Protein AF-A0AAV6YX30-F1 (afdb_monomer_lite)

InterPro domains:
  IPR002156 Ribonuclease H domain [PS50879] (1-77)
  IPR012337 Ribonuclease H-like superfamily [SSF53098] (1-75)
  IPR036397 Ribonuclease H superfamily [G3DSA:3.30.420.10] (1-76)

Structure (mmCIF, N/CA/C/O backbone):
data_AF-A0AAV6YX30-F1
#
_entry.id   AF-A0AAV6YX30-F1
#
loop_
_atom_site.group_PDB
_atom_site.id
_atom_site.type_symbol
_atom_site.label_atom_id
_atom_site.label_alt_id
_atom_site.label_comp_id
_atom_site.label_asym_id
_atom_site.label_entity_id
_atom_site.label_seq_id
_atom_site.pdbx_PDB_ins_code
_atom_site.Cartn_x
_atom_site.Cartn_y
_atom_site.Cartn_z
_atom_site.occupancy
_atom_site.B_iso_or_equiv
_atom_site.auth_seq_id
_atom_site.auth_comp_id
_atom_site.auth_asym_id
_atom_site.auth_atom_id
_atom_site.pdbx_PDB_model_num
ATOM 1 N N . MET A 1 1 ? 8.126 -6.294 1.817 1.00 57.16 1 MET A N 1
ATOM 2 C CA . MET A 1 1 ? 7.772 -7.236 2.894 1.00 57.16 1 MET A CA 1
ATOM 3 C C . MET A 1 1 ? 6.962 -6.525 3.975 1.00 57.16 1 MET A C 1
ATOM 5 O O . MET A 1 1 ? 5.749 -6.600 3.881 1.00 57.16 1 MET A O 1
ATOM 9 N N . ALA A 1 2 ? 7.548 -5.685 4.840 1.00 75.06 2 ALA A N 1
ATOM 10 C CA . ALA A 1 2 ? 6.826 -5.073 5.975 1.00 75.06 2 ALA A CA 1
ATOM 11 C C . ALA A 1 2 ? 5.483 -4.367 5.657 1.00 75.06 2 ALA A C 1
ATOM 13 O O . ALA A 1 2 ? 4.498 -4.584 6.349 1.00 75.06 2 ALA A O 1
ATOM 14 N N . LEU A 1 3 ? 5.400 -3.538 4.608 1.00 78.62 3 LEU A N 1
ATOM 15 C CA . LEU A 1 3 ? 4.160 -2.793 4.324 1.00 78.62 3 LEU A CA 1
ATOM 16 C C . LEU A 1 3 ? 3.002 -3.696 3.858 1.00 78.62 3 LEU A C 1
ATOM 18 O O . LEU A 1 3 ? 1.855 -3.440 4.204 1.00 78.62 3 LEU A O 1
ATOM 22 N N . ARG A 1 4 ? 3.300 -4.757 3.099 1.00 82.12 4 ARG A N 1
ATOM 23 C CA . ARG A 1 4 ? 2.288 -5.695 2.588 1.00 82.12 4 ARG A CA 1
ATOM 24 C C . ARG A 1 4 ? 1.620 -6.457 3.732 1.00 82.12 4 ARG A C 1
ATOM 26 O O . ARG A 1 4 ? 0.402 -6.563 3.761 1.00 82.12 4 ARG A O 1
ATOM 33 N N . GLU A 1 5 ? 2.416 -6.942 4.679 1.00 84.06 5 GLU A N 1
ATOM 34 C CA . GLU A 1 5 ? 1.920 -7.666 5.855 1.00 84.06 5 GLU A CA 1
ATOM 35 C C . GLU A 1 5 ? 1.029 -6.771 6.722 1.00 84.06 5 GLU A C 1
ATOM 37 O O . GLU A 1 5 ? -0.053 -7.178 7.132 1.00 84.06 5 GLU A O 1
ATOM 42 N N . VAL A 1 6 ? 1.424 -5.510 6.931 1.00 85.38 6 VAL A N 1
ATOM 43 C CA . VAL A 1 6 ? 0.598 -4.546 7.675 1.00 85.38 6 VAL A CA 1
ATOM 44 C C . VAL A 1 6 ? -0.736 -4.293 6.972 1.00 85.38 6 VAL A C 1
ATOM 46 O O . VAL A 1 6 ? -1.758 -4.217 7.647 1.00 85.38 6 VAL A O 1
ATOM 49 N N . LEU A 1 7 ? -0.751 -4.203 5.638 1.00 86.00 7 LEU A N 1
ATOM 50 C CA . LEU A 1 7 ? -1.985 -4.031 4.865 1.00 86.00 7 LEU A CA 1
ATOM 51 C C . LEU A 1 7 ? -2.936 -5.228 5.001 1.00 86.00 7 LEU A C 1
ATOM 53 O O . LEU A 1 7 ? -4.140 -5.025 5.125 1.00 86.00 7 LEU A O 1
ATOM 57 N N . GLN A 1 8 ? -2.406 -6.452 5.060 1.00 87.94 8 GLN A N 1
ATOM 58 C CA . GLN A 1 8 ? -3.204 -7.653 5.332 1.00 87.94 8 GLN A CA 1
ATOM 59 C C . GLN A 1 8 ? -3.782 -7.647 6.755 1.00 87.94 8 GLN A C 1
ATOM 61 O O . GLN A 1 8 ? -4.938 -7.996 6.962 1.00 87.94 8 GLN A O 1
ATOM 66 N N . LEU A 1 9 ? -3.018 -7.191 7.751 1.00 88.44 9 LEU A N 1
ATOM 67 C CA . LEU A 1 9 ? -3.486 -7.120 9.144 1.00 88.44 9 LEU A CA 1
ATOM 68 C C . LEU A 1 9 ? -4.614 -6.097 9.368 1.00 88.44 9 LEU A C 1
ATOM 70 O O . LEU A 1 9 ? -5.375 -6.200 10.340 1.00 88.44 9 LEU A O 1
ATOM 74 N N . VAL A 1 10 ? -4.712 -5.093 8.495 1.00 89.19 10 VAL A N 1
ATOM 75 C CA . VAL A 1 10 ? -5.730 -4.033 8.557 1.00 89.19 10 VAL A CA 1
ATOM 76 C C . VAL A 1 10 ? -6.815 -4.187 7.489 1.00 89.19 10 VAL A C 1
ATOM 78 O O . VAL A 1 10 ? -7.560 -3.241 7.233 1.00 89.19 10 VAL A O 1
ATOM 81 N N . GLU A 1 11 ? -6.944 -5.379 6.906 1.00 91.50 11 GLU A N 1
ATOM 82 C CA . GLU A 1 11 ? -8.028 -5.726 5.987 1.00 91.50 11 GLU A CA 1
ATOM 83 C C . GLU A 1 11 ? -9.402 -5.384 6.592 1.00 91.50 11 GLU A C 1
ATOM 85 O O . GLU A 1 11 ? -9.677 -5.650 7.766 1.00 91.50 11 GLU A O 1
ATOM 90 N N . GLY A 1 12 ? -10.244 -4.709 5.804 1.00 91.00 12 GLY A N 1
ATOM 91 C CA . GLY A 1 12 ? -11.575 -4.256 6.218 1.00 91.00 12 GLY A CA 1
ATOM 92 C C . GLY A 1 12 ? -11.599 -3.148 7.279 1.00 91.00 12 GLY A C 1
ATOM 93 O O . GLY A 1 12 ? -12.677 -2.772 7.737 1.00 91.00 12 GLY A O 1
ATOM 94 N N . LYS A 1 13 ? -10.445 -2.601 7.682 1.00 92.00 13 LYS A N 1
ATOM 95 C CA . LYS A 1 13 ? -10.341 -1.546 8.703 1.00 92.00 13 LYS A CA 1
ATOM 96 C C . LYS A 1 13 ? -9.903 -0.218 8.099 1.00 92.00 13 LYS A C 1
ATOM 98 O O . LYS A 1 13 ? -9.382 -0.152 6.986 1.00 92.00 13 LYS A O 1
ATOM 103 N N . ARG A 1 14 ? -10.090 0.848 8.878 1.00 89.94 14 ARG A N 1
ATOM 104 C CA . ARG A 1 14 ? -9.496 2.159 8.609 1.00 89.94 14 ARG A CA 1
ATOM 105 C C . ARG A 1 14 ? -8.182 2.282 9.371 1.00 89.94 14 ARG A C 1
ATOM 107 O O . ARG A 1 14 ? -8.178 2.096 10.588 1.00 89.94 14 ARG A O 1
ATOM 114 N N . ALA A 1 15 ? -7.077 2.563 8.684 1.00 85.69 15 ALA A N 1
ATOM 115 C CA . ALA A 1 15 ? -5.748 2.562 9.293 1.00 85.69 15 ALA A CA 1
ATOM 116 C C . ALA A 1 15 ? -4.830 3.677 8.771 1.00 85.69 15 ALA A C 1
ATOM 118 O O . ALA A 1 15 ? -4.787 3.980 7.580 1.00 85.69 15 ALA A O 1
ATOM 119 N N . ASN A 1 16 ? -4.017 4.228 9.675 1.00 84.88 16 ASN A N 1
ATOM 120 C CA . ASN A 1 16 ? -2.899 5.105 9.333 1.00 84.88 16 ASN A CA 1
ATOM 121 C C . ASN A 1 16 ? -1.590 4.327 9.506 1.00 84.88 16 ASN A C 1
ATOM 123 O O . ASN A 1 16 ? -1.250 3.927 10.619 1.00 84.88 16 ASN A O 1
ATOM 127 N N . ILE A 1 17 ? -0.848 4.125 8.419 1.00 83.75 17 ILE A N 1
ATOM 128 C CA . ILE A 1 17 ? 0.438 3.424 8.423 1.00 83.75 17 ILE A CA 1
ATOM 129 C C . ILE A 1 17 ? 1.558 4.455 8.318 1.00 83.75 17 ILE A C 1
ATOM 131 O O . ILE A 1 17 ? 1.677 5.155 7.314 1.00 83.75 17 ILE A O 1
ATOM 135 N N . TYR A 1 18 ? 2.413 4.519 9.333 1.00 82.38 18 TYR A N 1
ATOM 136 C CA . TYR A 1 18 ? 3.597 5.373 9.337 1.00 82.38 18 TYR A CA 1
ATOM 137 C C . TYR A 1 18 ? 4.823 4.526 9.017 1.00 82.38 18 TYR A C 1
ATOM 139 O O . TYR A 1 18 ? 5.108 3.555 9.714 1.00 82.38 18 TYR A O 1
ATOM 147 N N . THR A 1 19 ? 5.557 4.871 7.962 1.00 76.12 19 THR A N 1
ATOM 148 C CA . THR A 1 19 ? 6.755 4.122 7.564 1.00 76.12 19 THR A CA 1
ATOM 149 C C . THR A 1 19 ? 7.913 5.055 7.243 1.00 76.12 19 THR A C 1
ATOM 151 O O . THR A 1 19 ? 7.743 6.070 6.573 1.00 76.12 19 THR A O 1
ATOM 154 N N . GLN A 1 20 ? 9.106 4.715 7.736 1.00 67.62 20 GLN A N 1
ATOM 155 C CA . GLN A 1 20 ? 10.349 5.461 7.493 1.00 67.62 20 GLN A CA 1
ATOM 156 C C . GLN A 1 20 ? 11.029 5.076 6.158 1.00 67.62 20 GLN A C 1
ATOM 158 O O . GLN A 1 20 ? 12.080 5.614 5.820 1.00 67.62 20 GLN A O 1
ATOM 163 N N . GLY A 1 21 ? 10.441 4.146 5.392 1.00 67.62 21 GLY A N 1
ATOM 164 C CA . GLY A 1 21 ? 11.006 3.595 4.156 1.00 67.62 21 GLY A CA 1
ATOM 165 C C . GLY A 1 21 ? 10.381 4.123 2.857 1.00 67.62 21 GLY A C 1
ATOM 166 O O . GLY A 1 21 ? 9.723 5.164 2.810 1.00 67.62 21 GLY A O 1
ATOM 167 N N . ILE A 1 22 ? 10.608 3.395 1.758 1.00 58.03 22 ILE A N 1
ATOM 168 C CA . ILE A 1 22 ? 10.013 3.692 0.447 1.00 58.03 22 ILE A CA 1
ATOM 169 C C . ILE A 1 22 ? 8.507 3.404 0.508 1.00 58.03 22 ILE A C 1
ATOM 171 O O . ILE A 1 22 ? 8.089 2.259 0.658 1.00 58.03 22 ILE A O 1
ATOM 175 N N . VAL A 1 23 ? 7.702 4.457 0.371 1.00 62.09 23 VAL A N 1
ATOM 176 C CA . VAL A 1 23 ? 6.250 4.380 0.178 1.00 62.09 23 VAL A CA 1
ATOM 177 C C . VAL A 1 23 ? 5.978 4.421 -1.317 1.00 62.09 23 VAL A C 1
ATOM 179 O O . VAL A 1 23 ? 6.503 5.292 -2.009 1.00 62.09 23 VAL A O 1
ATOM 182 N N . LEU A 1 24 ? 5.159 3.489 -1.808 1.00 58.25 24 LEU A N 1
ATOM 183 C CA . LEU A 1 24 ? 4.782 3.405 -3.223 1.00 58.25 24 LEU A CA 1
ATOM 184 C C . LEU A 1 24 ? 4.075 4.683 -3.721 1.00 58.25 24 LEU A C 1
ATOM 186 O O . LEU A 1 24 ? 4.163 5.036 -4.892 1.00 58.25 24 LEU A O 1
ATOM 190 N N . GLY A 1 25 ? 3.433 5.415 -2.810 1.00 57.03 25 GLY A N 1
ATOM 191 C CA . GLY A 1 25 ? 2.815 6.711 -3.056 1.00 57.03 25 GLY A CA 1
ATOM 192 C C . GLY A 1 25 ? 3.726 7.883 -2.698 1.00 57.03 25 GLY A C 1
ATOM 193 O O . GLY A 1 25 ? 3.696 8.382 -1.577 1.00 57.03 25 GLY A O 1
ATOM 194 N N . SER A 1 26 ? 4.492 8.379 -3.665 1.00 47.88 26 SER A N 1
ATOM 195 C CA . SER A 1 26 ? 4.775 9.823 -3.738 1.00 47.88 26 SER A CA 1
ATOM 196 C C . SER A 1 26 ? 4.018 10.508 -4.878 1.00 47.88 26 SER A C 1
ATOM 198 O O . SER A 1 26 ? 3.970 11.733 -4.915 1.00 47.88 26 SER A O 1
ATOM 200 N N . LYS A 1 27 ? 3.385 9.735 -5.773 1.00 47.53 27 LYS A N 1
ATOM 201 C CA . LYS A 1 27 ? 2.485 10.218 -6.827 1.00 47.53 27 LYS A CA 1
ATOM 202 C C . LYS A 1 27 ? 1.407 9.166 -7.081 1.00 47.53 27 LYS A C 1
ATOM 204 O O . LYS A 1 27 ? 1.677 8.167 -7.744 1.00 47.53 27 LYS A O 1
ATOM 209 N N . HIS A 1 28 ? 0.207 9.380 -6.546 1.00 53.06 28 HIS A N 1
ATOM 210 C CA . HIS A 1 28 ? -0.972 8.558 -6.858 1.00 53.06 28 HIS A CA 1
ATOM 211 C C . HIS A 1 28 ? -1.268 8.512 -8.376 1.00 53.06 28 HIS A C 1
ATOM 213 O O . HIS A 1 28 ? -1.896 7.577 -8.858 1.00 53.06 28 HIS A O 1
ATOM 219 N N . ASP A 1 29 ? -0.718 9.454 -9.146 1.00 53.31 29 ASP A N 1
ATOM 220 C CA . ASP A 1 29 ? -0.941 9.616 -10.588 1.00 53.31 29 ASP A CA 1
ATOM 221 C C . ASP A 1 29 ? -0.272 8.543 -11.466 1.00 53.31 29 ASP A C 1
ATOM 223 O O . ASP A 1 29 ? -0.615 8.392 -12.637 1.00 53.31 29 ASP A O 1
ATOM 227 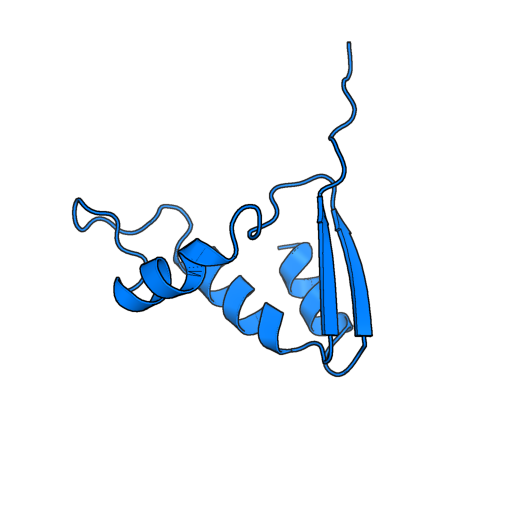N N . ASN A 1 30 ? 0.697 7.794 -10.929 1.00 59.34 30 ASN A N 1
ATOM 228 C CA . ASN A 1 30 ? 1.464 6.831 -11.722 1.00 59.34 30 ASN A CA 1
ATOM 229 C C . ASN A 1 30 ? 0.851 5.424 -11.727 1.00 59.34 30 ASN A C 1
ATOM 231 O O . ASN A 1 30 ? 1.187 4.629 -12.601 1.00 59.34 30 ASN A O 1
ATOM 235 N N . GLU A 1 31 ? -0.045 5.100 -10.793 1.00 60.22 31 GLU A N 1
ATOM 236 C CA . GLU A 1 31 ? -0.680 3.776 -10.710 1.00 60.22 31 GLU A CA 1
ATOM 237 C C . GLU A 1 31 ? -1.343 3.332 -12.031 1.00 60.22 31 GLU A C 1
ATOM 239 O O . GLU A 1 31 ? -1.068 2.218 -12.495 1.00 60.22 31 GLU A O 1
ATOM 244 N N . PRO A 1 32 ? -2.130 4.200 -12.705 1.00 64.81 32 PRO A N 1
ATOM 245 C CA . PRO A 1 32 ? -2.773 3.861 -13.972 1.00 64.81 32 PRO A CA 1
ATOM 246 C C . PRO A 1 32 ? -1.762 3.589 -15.090 1.00 64.81 32 PRO A C 1
ATOM 248 O O . PRO A 1 32 ? -1.974 2.703 -15.912 1.00 64.81 32 PRO A O 1
ATOM 251 N N . ILE A 1 33 ? -0.634 4.306 -15.103 1.00 68.81 33 ILE A N 1
ATOM 252 C CA . ILE A 1 33 ? 0.415 4.170 -16.125 1.00 68.81 33 ILE A CA 1
ATOM 253 C C . ILE A 1 33 ? 1.136 2.826 -15.989 1.00 68.81 33 ILE A C 1
ATOM 255 O O . ILE A 1 33 ? 1.494 2.207 -16.988 1.00 68.81 33 ILE A O 1
ATOM 259 N N . TRP A 1 34 ? 1.353 2.370 -14.757 1.00 68.00 34 TRP A N 1
ATOM 260 C CA . TRP A 1 34 ? 2.057 1.119 -14.485 1.00 68.00 34 TRP A CA 1
ATOM 261 C C . TRP A 1 34 ? 1.172 -0.091 -14.781 1.00 68.00 34 TRP A C 1
ATOM 263 O O . TRP A 1 34 ? 1.646 -1.039 -15.407 1.00 68.00 34 TRP A O 1
ATOM 273 N N . LYS A 1 35 ? -0.118 -0.022 -14.421 1.00 67.44 35 LYS A N 1
ATOM 274 C CA . LYS A 1 35 ? -1.121 -1.031 -14.798 1.00 67.44 35 LYS A CA 1
ATOM 275 C C . LYS A 1 35 ? -1.332 -1.087 -16.314 1.00 67.44 35 LYS A C 1
ATOM 277 O O . LYS A 1 35 ? -1.336 -2.172 -16.875 1.00 67.44 35 LYS A O 1
ATOM 282 N N . ALA A 1 36 ? -1.417 0.059 -16.992 1.00 69.62 36 ALA A N 1
ATOM 283 C CA . ALA A 1 36 ? -1.597 0.121 -18.448 1.00 69.62 36 ALA A CA 1
ATOM 284 C C . ALA A 1 36 ? -0.398 -0.412 -19.253 1.00 69.62 36 ALA A C 1
ATOM 286 O O . ALA A 1 36 ? -0.521 -0.661 -20.449 1.00 69.62 36 ALA A O 1
ATOM 287 N N . ARG A 1 37 ? 0.770 -0.552 -18.617 1.00 72.44 37 ARG A N 1
ATOM 288 C CA . ARG A 1 37 ? 2.005 -1.030 -19.249 1.00 72.44 37 ARG A CA 1
ATOM 289 C C . ARG A 1 37 ? 2.454 -2.393 -18.744 1.00 72.44 37 ARG A C 1
ATOM 291 O O . ARG A 1 37 ? 3.603 -2.740 -18.984 1.00 72.44 37 ARG A O 1
ATOM 298 N N . ASP A 1 38 ? 1.617 -3.121 -18.004 1.00 73.19 38 ASP A N 1
ATOM 299 C CA . ASP A 1 38 ? 1.99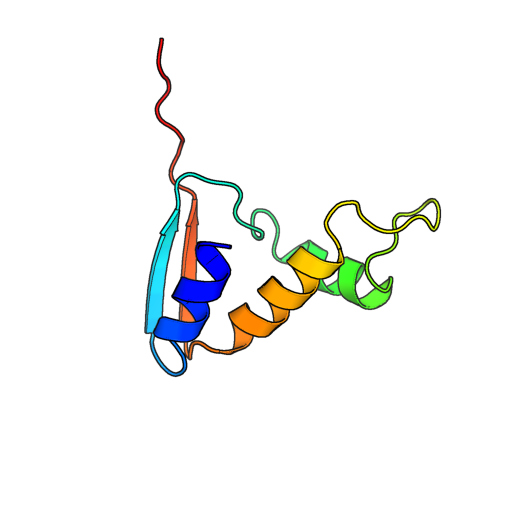4 -4.396 -17.375 1.00 73.19 38 ASP A CA 1
ATOM 300 C C . ASP A 1 38 ? 3.335 -4.326 -16.621 1.00 73.19 38 ASP A C 1
ATOM 302 O O . ASP A 1 38 ? 4.151 -5.246 -16.644 1.00 73.19 38 ASP A O 1
ATOM 306 N N . PHE A 1 39 ? 3.584 -3.207 -15.929 1.00 72.88 39 PHE A N 1
ATOM 307 C CA . PHE A 1 39 ? 4.831 -2.973 -15.194 1.00 72.88 39 PHE A CA 1
ATOM 308 C C . PHE A 1 39 ? 6.094 -3.007 -16.082 1.00 72.88 39 PHE A C 1
ATOM 310 O O . PHE A 1 39 ? 7.179 -3.361 -15.610 1.00 72.88 39 PHE A O 1
ATOM 317 N N . LEU A 1 40 ? 5.976 -2.601 -17.350 1.00 74.31 40 LEU A N 1
ATOM 318 C CA . LEU A 1 40 ? 7.086 -2.405 -18.282 1.00 74.31 40 LEU A CA 1
ATOM 319 C C . LEU A 1 40 ? 7.550 -0.942 -18.308 1.00 74.31 40 LEU A C 1
ATOM 321 O O . LEU A 1 40 ? 6.767 0.007 -18.204 1.00 74.31 40 LEU A O 1
ATOM 325 N N . THR A 1 41 ? 8.855 -0.747 -18.473 1.00 73.94 41 THR A N 1
ATOM 326 C CA . THR A 1 41 ? 9.454 0.568 -18.719 1.00 73.94 41 THR A CA 1
ATOM 327 C C . THR A 1 41 ? 9.178 1.032 -20.154 1.00 73.94 41 THR A C 1
ATOM 329 O O . THR A 1 41 ? 8.748 0.258 -21.008 1.00 73.94 41 THR A O 1
ATOM 332 N N . SER A 1 42 ? 9.472 2.299 -20.471 1.00 75.50 42 SER A N 1
ATOM 333 C CA . SER A 1 42 ? 9.403 2.805 -21.853 1.00 75.50 42 SER A CA 1
ATOM 334 C C . SER A 1 42 ? 10.338 2.072 -22.824 1.00 75.50 42 SER A C 1
ATOM 336 O O . SER A 1 42 ? 10.103 2.123 -24.026 1.00 75.50 42 SER A O 1
ATOM 338 N N . ALA A 1 43 ? 11.364 1.383 -22.316 1.00 79.62 43 ALA A N 1
ATOM 339 C CA . ALA A 1 43 ? 12.262 0.535 -23.095 1.00 79.62 43 ALA A CA 1
ATOM 340 C C . ALA A 1 43 ? 11.734 -0.905 -23.275 1.00 79.62 43 ALA A C 1
ATOM 342 O O . ALA A 1 43 ? 12.442 -1.748 -23.815 1.00 79.62 43 ALA A O 1
ATOM 343 N N . GLY A 1 44 ? 10.525 -1.214 -22.786 1.00 73.94 44 GLY A N 1
ATOM 344 C CA . GLY A 1 44 ? 9.929 -2.552 -22.854 1.00 73.94 44 GLY A CA 1
ATOM 345 C C . GLY A 1 44 ? 10.539 -3.565 -21.882 1.00 73.94 44 GLY A C 1
ATOM 346 O O . GLY A 1 44 ? 10.206 -4.744 -21.935 1.00 73.94 44 GLY A O 1
ATOM 347 N N . THR A 1 45 ? 11.425 -3.131 -20.981 1.00 79.12 45 THR A N 1
ATOM 348 C CA . THR A 1 45 ? 12.008 -4.000 -19.952 1.00 79.12 45 THR A CA 1
ATOM 349 C C . THR A 1 45 ? 11.134 -4.029 -18.697 1.00 79.12 45 THR A C 1
ATOM 351 O O . THR A 1 45 ? 10.505 -3.016 -18.378 1.00 79.12 45 THR A O 1
ATOM 354 N N . PRO A 1 46 ? 11.098 -5.141 -17.941 1.00 74.12 46 PRO A N 1
ATOM 355 C CA . PRO A 1 46 ? 10.366 -5.201 -16.682 1.00 74.12 46 PRO A CA 1
ATOM 356 C C . PRO A 1 46 ? 10.883 -4.165 -15.689 1.00 74.12 46 PRO A C 1
ATOM 358 O O . PRO A 1 46 ? 12.094 -3.976 -15.532 1.00 74.12 46 PRO A O 1
ATOM 361 N N . VAL A 1 47 ? 9.978 -3.515 -14.961 1.00 73.62 47 VAL A N 1
ATOM 362 C CA . VAL A 1 47 ? 10.391 -2.700 -13.823 1.00 73.62 47 VAL A CA 1
ATOM 363 C C . VAL A 1 47 ? 11.078 -3.603 -12.797 1.00 73.62 47 VAL A C 1
ATOM 365 O O . VAL A 1 47 ? 10.549 -4.642 -12.411 1.00 73.62 47 VAL A O 1
ATOM 368 N N . LYS A 1 48 ? 12.243 -3.167 -12.302 1.00 70.50 48 LYS A N 1
ATOM 369 C CA . LYS A 1 48 ? 13.117 -3.907 -11.371 1.00 70.50 48 LYS A CA 1
ATOM 370 C C . LYS A 1 48 ? 12.402 -4.504 -10.147 1.00 70.50 48 LYS A C 1
ATOM 372 O O . LYS A 1 48 ? 12.842 -5.514 -9.612 1.00 70.50 48 LYS A O 1
ATOM 377 N N . HIS A 1 49 ? 11.302 -3.892 -9.713 1.00 71.44 49 HIS A N 1
ATOM 378 C CA . HIS A 1 49 ? 10.471 -4.364 -8.603 1.00 71.44 49 HIS A CA 1
ATOM 379 C C . HIS A 1 49 ? 8.993 -4.544 -8.995 1.00 71.44 49 HIS A C 1
ATOM 381 O O . HIS A 1 49 ? 8.130 -4.499 -8.127 1.00 71.44 49 HIS A O 1
ATOM 387 N N . GLY A 1 50 ? 8.686 -4.738 -10.283 1.00 70.25 50 GLY A N 1
ATOM 388 C CA . GLY A 1 50 ? 7.322 -4.754 -10.828 1.00 70.25 50 GLY A CA 1
ATOM 389 C C . GLY A 1 50 ? 6.381 -5.729 -10.117 1.00 70.25 50 GLY A C 1
ATOM 390 O O . GLY A 1 50 ? 5.301 -5.327 -9.699 1.00 70.25 50 GLY A O 1
ATOM 391 N N . THR A 1 51 ? 6.820 -6.966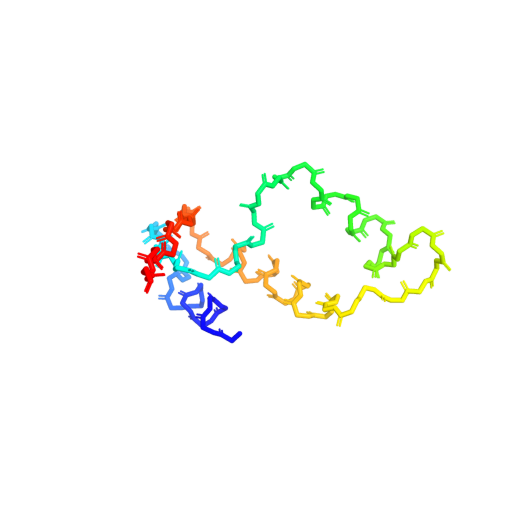 -9.869 1.00 75.94 51 THR A N 1
ATOM 392 C CA . THR A 1 51 ? 6.035 -7.970 -9.124 1.00 75.94 51 THR A CA 1
ATOM 393 C C . THR A 1 51 ? 5.712 -7.512 -7.703 1.00 75.94 51 THR A C 1
ATOM 395 O O . THR A 1 51 ? 4.576 -7.603 -7.255 1.00 75.94 51 THR A O 1
ATOM 398 N N . LEU A 1 52 ? 6.703 -6.950 -7.010 1.00 74.50 52 LEU A N 1
ATOM 399 C CA . LEU A 1 52 ? 6.574 -6.488 -5.627 1.00 74.50 52 LEU A CA 1
ATOM 400 C C . LEU A 1 52 ? 5.655 -5.262 -5.531 1.00 74.50 52 LEU A C 1
ATOM 402 O O . LEU A 1 52 ? 4.922 -5.099 -4.560 1.00 74.50 52 LEU A O 1
ATOM 406 N N . VAL A 1 53 ? 5.675 -4.416 -6.563 1.00 74.88 53 VAL A N 1
ATOM 407 C CA . VAL A 1 53 ? 4.752 -3.291 -6.711 1.00 74.88 53 VAL A CA 1
ATOM 408 C C . VAL A 1 53 ? 3.332 -3.788 -6.975 1.00 74.88 53 VAL A C 1
ATOM 410 O O . VAL A 1 53 ? 2.411 -3.299 -6.331 1.00 74.88 53 VAL A O 1
ATOM 413 N N . LYS A 1 54 ? 3.151 -4.769 -7.866 1.00 77.75 54 LYS A N 1
ATOM 414 C CA . LYS A 1 54 ? 1.842 -5.361 -8.165 1.00 77.75 54 LYS A CA 1
ATOM 415 C C . LYS A 1 54 ? 1.204 -5.973 -6.917 1.00 77.75 54 LYS A C 1
ATOM 417 O O . LYS A 1 54 ? 0.098 -5.593 -6.558 1.00 77.75 54 LYS A O 1
ATOM 422 N N . GLU A 1 55 ? 1.937 -6.822 -6.198 1.00 79.56 55 GLU A N 1
ATOM 423 C CA . GLU A 1 55 ? 1.455 -7.422 -4.945 1.00 79.56 55 GLU A CA 1
ATOM 424 C C . GLU A 1 55 ? 1.108 -6.374 -3.882 1.00 79.56 55 GLU A C 1
ATOM 426 O O . GLU A 1 55 ? 0.171 -6.546 -3.104 1.00 79.56 55 GLU A O 1
ATOM 431 N N . LEU A 1 56 ? 1.873 -5.281 -3.823 1.00 79.12 56 LEU A N 1
ATOM 432 C CA . LEU A 1 56 ? 1.598 -4.189 -2.900 1.00 79.12 56 LEU A CA 1
ATOM 433 C C . LEU A 1 56 ? 0.343 -3.407 -3.311 1.00 79.12 56 LEU A C 1
ATOM 435 O O . LEU A 1 56 ? -0.417 -3.010 -2.436 1.00 79.12 56 LEU A O 1
ATOM 439 N N . MET A 1 57 ? 0.111 -3.204 -4.611 1.00 78.75 57 MET A N 1
ATOM 440 C CA . MET A 1 57 ? -1.113 -2.580 -5.127 1.00 78.75 57 MET A CA 1
ATOM 441 C C . MET A 1 57 ? -2.350 -3.419 -4.823 1.00 78.75 57 MET A C 1
ATOM 443 O O . MET A 1 57 ? -3.354 -2.866 -4.389 1.00 78.75 57 MET A O 1
ATOM 447 N N . ASP A 1 58 ? -2.263 -4.739 -4.975 1.00 83.12 58 ASP A N 1
ATOM 448 C CA . ASP A 1 58 ? -3.362 -5.636 -4.617 1.00 83.12 58 ASP A CA 1
ATOM 449 C C . ASP A 1 58 ? -3.646 -5.571 -3.105 1.00 83.12 58 ASP A C 1
ATOM 451 O O . ASP A 1 58 ? -4.797 -5.484 -2.682 1.00 83.12 58 ASP A O 1
ATOM 455 N N . ALA A 1 59 ? -2.598 -5.504 -2.276 1.00 84.19 59 ALA A N 1
ATOM 456 C CA . ALA A 1 59 ? -2.741 -5.365 -0.828 1.00 84.19 59 ALA A CA 1
ATOM 457 C C . ALA A 1 59 ? -3.304 -4.000 -0.383 1.00 84.19 59 ALA A C 1
ATOM 459 O O . ALA A 1 59 ? -3.919 -3.916 0.677 1.00 84.19 59 ALA A O 1
ATOM 460 N N . LEU A 1 60 ? -3.124 -2.928 -1.166 1.00 82.31 60 LEU A N 1
ATOM 461 C CA . LEU A 1 60 ? -3.690 -1.603 -0.864 1.00 82.31 60 LEU A CA 1
ATOM 462 C C . LEU A 1 60 ? -5.221 -1.571 -0.949 1.00 82.31 60 LEU A C 1
ATOM 464 O O . LEU A 1 60 ? -5.824 -0.660 -0.388 1.00 82.31 60 LEU A O 1
ATOM 468 N N . LEU A 1 61 ? -5.834 -2.547 -1.624 1.00 85.12 61 LEU A N 1
ATOM 469 C CA . LEU A 1 61 ? -7.287 -2.677 -1.749 1.00 85.12 61 LEU A CA 1
ATOM 470 C C . LEU A 1 61 ? -7.931 -3.433 -0.576 1.00 85.12 61 LEU A C 1
ATOM 472 O O . LEU A 1 61 ? -9.154 -3.462 -0.481 1.00 85.12 61 LEU A O 1
ATOM 476 N N . LEU A 1 62 ? -7.133 -4.052 0.301 1.00 88.25 62 LEU A N 1
ATOM 477 C CA . LEU A 1 62 ? -7.632 -4.820 1.448 1.00 88.25 62 LEU A CA 1
ATOM 478 C C . LEU A 1 62 ? -8.265 -3.941 2.544 1.00 88.25 62 LEU A C 1
ATOM 480 O O . LEU A 1 62 ? -9.315 -4.308 3.078 1.00 88.25 62 LEU A O 1
ATOM 484 N N . PRO A 1 63 ? -7.669 -2.803 2.946 1.00 88.81 63 PRO A N 1
ATOM 485 C CA . PRO A 1 63 ? -8.244 -1.961 3.989 1.00 88.81 63 PRO A CA 1
ATOM 486 C C . PRO A 1 63 ? -9.466 -1.196 3.471 1.00 88.81 63 PRO A C 1
ATOM 488 O O . PRO A 1 63 ? -9.528 -0.818 2.305 1.00 88.81 63 PRO A O 1
ATOM 491 N N . GLN A 1 64 ? -10.406 -0.876 4.362 1.00 88.75 64 GLN A N 1
ATOM 492 C CA . GLN A 1 64 ? -11.542 -0.015 4.011 1.00 88.75 64 GLN A CA 1
ATOM 493 C C . GLN A 1 64 ? -11.080 1.413 3.681 1.00 88.75 64 GLN A C 1
ATOM 495 O O . GLN A 1 64 ? -11.615 2.062 2.787 1.00 88.75 64 GLN A O 1
ATOM 500 N N . GLU A 1 65 ? -10.105 1.918 4.434 1.00 84.75 65 GLU A N 1
ATOM 501 C CA . GLU A 1 65 ? -9.490 3.223 4.214 1.00 84.75 65 GLU A CA 1
ATOM 502 C C . GLU A 1 65 ? -8.060 3.164 4.753 1.00 84.75 65 GLU A C 1
ATOM 504 O O . GLU 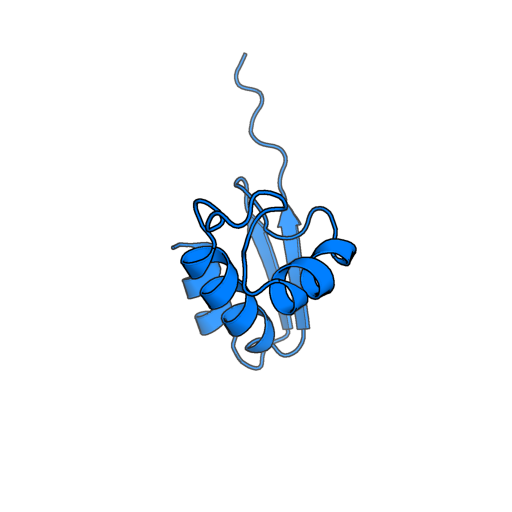A 1 65 ? -7.848 2.814 5.915 1.00 84.75 65 GLU A O 1
ATOM 509 N N . VAL A 1 66 ? -7.060 3.493 3.939 1.00 85.12 66 VAL A N 1
ATOM 510 C CA . VAL A 1 66 ? -5.669 3.492 4.399 1.00 85.12 66 VAL A CA 1
ATOM 511 C C . VAL A 1 66 ? -4.959 4.777 4.019 1.00 85.12 66 VAL A C 1
ATOM 513 O O . VAL A 1 66 ? -4.954 5.196 2.863 1.00 85.12 66 VAL A O 1
ATOM 516 N N . ARG A 1 67 ? -4.313 5.398 5.005 1.00 84.00 67 ARG A N 1
ATOM 517 C CA . ARG A 1 67 ? -3.387 6.508 4.786 1.00 84.00 67 ARG A CA 1
ATOM 518 C C . ARG A 1 67 ? -1.978 6.037 5.091 1.00 84.00 67 ARG A C 1
ATOM 520 O O . ARG A 1 67 ? -1.680 5.665 6.222 1.00 84.00 67 ARG A O 1
ATOM 527 N N . ILE A 1 68 ? -1.097 6.096 4.099 1.00 79.75 68 ILE A N 1
ATOM 528 C CA . ILE A 1 68 ? 0.315 5.752 4.279 1.00 79.75 68 ILE A CA 1
ATOM 529 C C . ILE A 1 68 ? 1.122 7.041 4.343 1.00 79.75 68 ILE A C 1
ATOM 531 O O . ILE A 1 68 ? 1.159 7.818 3.392 1.00 79.75 68 ILE A O 1
ATOM 535 N N . VAL A 1 69 ? 1.771 7.270 5.478 1.00 81.44 69 VAL A N 1
ATOM 536 C CA . VAL A 1 69 ? 2.572 8.461 5.743 1.00 81.44 69 VAL A CA 1
ATOM 537 C C . VAL A 1 69 ? 4.042 8.073 5.728 1.00 81.44 69 VAL A C 1
ATOM 539 O O . VAL A 1 69 ? 4.506 7.294 6.564 1.00 81.44 69 VAL A O 1
ATOM 542 N N . LYS A 1 70 ? 4.793 8.646 4.781 1.00 76.69 70 LYS A N 1
ATOM 543 C CA . LYS A 1 70 ? 6.251 8.546 4.782 1.00 76.69 70 LYS A CA 1
ATOM 544 C C . LYS A 1 70 ? 6.813 9.453 5.872 1.00 76.69 70 LYS A C 1
ATOM 546 O O . LYS A 1 70 ? 6.709 10.676 5.788 1.00 76.69 70 LYS A O 1
ATOM 551 N N . LEU A 1 71 ? 7.441 8.856 6.872 1.00 78.75 71 LEU A N 1
ATOM 552 C CA . LEU A 1 71 ? 8.244 9.576 7.846 1.00 78.75 71 LEU A CA 1
ATOM 553 C C . LEU A 1 71 ? 9.574 9.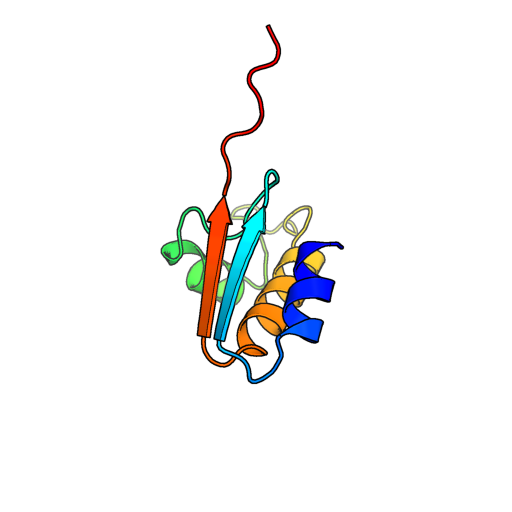968 7.191 1.00 78.75 71 LEU A C 1
ATOM 555 O O . LEU A 1 71 ? 10.176 9.179 6.458 1.00 78.75 71 LEU A O 1
ATOM 559 N N . LYS A 1 72 ? 10.037 11.197 7.439 1.00 71.75 72 LYS A N 1
ATOM 560 C CA . LYS A 1 72 ? 11.407 11.578 7.082 1.00 71.75 72 LYS A CA 1
ATOM 561 C C . LYS A 1 72 ? 12.354 10.649 7.840 1.00 71.75 72 LYS A C 1
ATOM 563 O O . LYS A 1 72 ? 12.215 10.500 9.052 1.00 71.75 72 LYS A O 1
ATOM 568 N N . ALA A 1 73 ? 13.276 10.015 7.118 1.00 60.53 73 ALA A N 1
ATOM 569 C CA . ALA A 1 73 ? 14.352 9.258 7.740 1.00 60.53 73 ALA A CA 1
ATOM 570 C C . ALA A 1 73 ? 15.110 10.172 8.714 1.00 60.53 73 ALA A C 1
ATOM 572 O O . ALA A 1 73 ? 15.219 11.377 8.467 1.00 60.53 73 ALA A O 1
ATOM 573 N N . HIS A 1 74 ? 15.617 9.606 9.809 1.00 62.44 74 HIS A N 1
ATOM 574 C CA . HIS A 1 74 ? 16.523 10.330 10.689 1.00 62.44 74 HIS A CA 1
ATOM 575 C C . HIS A 1 74 ? 17.712 10.818 9.851 1.00 62.44 74 HIS A C 1
ATOM 577 O O . HIS A 1 74 ? 18.440 10.008 9.278 1.00 62.44 74 HIS A O 1
ATOM 583 N N . THR A 1 75 ? 17.885 12.137 9.745 1.00 47.47 75 THR A N 1
ATOM 584 C CA . THR A 1 75 ? 19.151 12.732 9.318 1.00 47.47 75 THR A CA 1
ATOM 585 C C . THR A 1 75 ? 20.153 12.401 10.418 1.00 47.47 75 THR A C 1
ATOM 587 O O . THR A 1 75 ? 20.206 13.083 11.439 1.00 47.47 75 THR A O 1
ATOM 590 N N . ILE A 1 76 ? 20.851 11.279 10.275 1.00 44.72 76 ILE A N 1
ATOM 591 C CA . ILE A 1 76 ? 22.033 10.993 11.080 1.00 44.72 76 ILE A CA 1
ATOM 592 C C . ILE A 1 76 ? 23.143 11.845 10.455 1.00 44.72 76 ILE A C 1
ATOM 594 O O . ILE A 1 76 ? 23.361 11.758 9.245 1.00 44.72 76 ILE A O 1
ATOM 598 N N . TRP A 1 77 ? 23.709 12.742 11.264 1.00 38.09 77 TRP A N 1
ATOM 599 C CA . TRP A 1 77 ? 24.845 13.602 10.926 1.00 38.09 77 TRP A CA 1
ATOM 600 C C . TRP A 1 77 ? 26.125 12.787 10.750 1.00 38.09 77 TRP A C 1
ATOM 602 O O . TRP A 1 77 ? 26.251 11.755 11.450 1.00 38.09 77 TRP A O 1
#

Radius of gyration: 13.9 Å; chains: 1; bounding box: 36×22×34 Å

pLDDT: mean 73.94, std 12.33, range [38.09, 92.0]

Foldseek 3Di:
DVLLVVLQVQFQHADEAEDQDDDPDPPPPCVVVCVVLVCADPVRHHDPCSVVSVSSVVSNVRHPHYHYHHDHHPPDD

Secondary structure (DSSP, 8-sta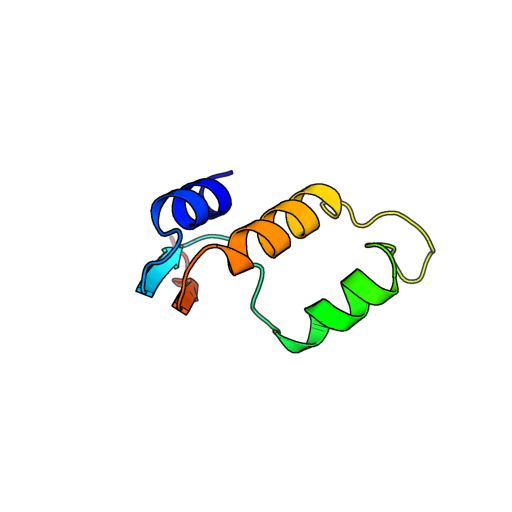te):
-HHHHHHHHTTTSEEEEEESS--S-S-GGGHHHHHHTTTB-TTSPBPTTHHHHHHHHHHHTSSSEEEEEEPPPP---

Organism: Engystomops pustulosus (NCBI:txid76066)

Sequence (77 aa):
MALREVLQLVEGKRANIYTQGIVLGSKHDNEPIWKARDFLTSAGTPVKHGTLVKELMDALLLPQEVRIVKLKAHTIW